Protein AF-A0A6A6AX32-F1 (afdb_monomer_lite)

Foldseek 3Di:
DPDDQLVVQVPAFWAWEWAQEPVRDIDIDTGGPSLLVVQAPDDDPCVVSHHYADNLADPVLVVQLRVQSNVCSVVVDNDDRDDDPDLSSLVNNLSVCVSSRRVVSNVNSVVVNVVVVVVVVVVVVVVVVVCVVPPDDD

pLDDT: mean 83.22, std 11.99, range [34.91, 95.19]

Organism: NCBI:txid1176127

Radius of gyration: 19.43 Å; chains: 1; bounding box: 58×25×58 Å

Sequence (138 aa):
MTLTNPASLLSDPCIPIVVEMGCGGKYEFSIYKKVLQAFSTKEFPYFVGKIIMPPSVTTSAMEDLVNWIYVTCRTSELTQIPMQDSFIGKVSLYRAAVTLGIGHAENALWDQLKSEIQDMAFEAEHLEAVYCAFEPND

Structure (mmCIF, N/CA/C/O backbone):
data_AF-A0A6A6AX32-F1
#
_entry.id   AF-A0A6A6AX32-F1
#
loop_
_atom_site.group_PDB
_atom_site.id
_atom_site.type_symbol
_atom_site.label_atom_id
_atom_site.label_alt_id
_atom_site.label_comp_id
_atom_site.label_asym_id
_atom_site.label_entity_id
_atom_site.label_seq_id
_atom_site.pdbx_PDB_ins_code
_atom_site.Cartn_x
_atom_site.Cartn_y
_atom_site.Cartn_z
_atom_site.occupancy
_atom_site.B_iso_or_equiv
_atom_site.auth_seq_id
_atom_site.auth_comp_id
_atom_site.auth_asym_id
_atom_site.auth_atom_id
_atom_site.pdbx_PDB_model_num
ATOM 1 N N . MET A 1 1 ? -24.347 -0.044 -1.442 1.00 35.91 1 MET A N 1
ATOM 2 C CA . MET A 1 1 ? -23.703 -0.150 -0.116 1.00 35.91 1 MET A CA 1
ATOM 3 C C . MET A 1 1 ? -24.035 1.112 0.660 1.00 35.91 1 MET A C 1
ATOM 5 O O . MET A 1 1 ? -23.681 2.188 0.205 1.00 35.91 1 MET A O 1
ATOM 9 N N . THR A 1 2 ? -24.785 1.012 1.755 1.00 34.91 2 THR A N 1
ATOM 10 C CA . THR A 1 2 ? -24.995 2.129 2.689 1.00 34.91 2 THR A CA 1
ATOM 11 C C . THR A 1 2 ? -23.724 2.313 3.505 1.00 34.91 2 THR A C 1
ATOM 13 O O . THR A 1 2 ? -23.340 1.405 4.238 1.00 34.91 2 THR A O 1
ATOM 16 N N . LEU A 1 3 ? -23.060 3.456 3.340 1.00 44.53 3 LEU A N 1
ATOM 17 C CA . LEU A 1 3 ? -21.879 3.819 4.116 1.00 44.53 3 LEU A CA 1
ATOM 18 C C . LEU A 1 3 ? -22.271 3.910 5.595 1.00 44.53 3 LEU A C 1
ATOM 20 O O . LEU A 1 3 ? -23.081 4.745 5.998 1.00 44.53 3 LEU A O 1
ATOM 24 N N . THR A 1 4 ? -21.727 2.994 6.390 1.00 57.09 4 THR A N 1
ATOM 25 C CA . THR A 1 4 ? -21.676 3.051 7.851 1.00 57.09 4 THR A CA 1
ATOM 26 C C . THR A 1 4 ? -21.242 4.458 8.266 1.00 57.09 4 THR A C 1
ATOM 28 O O . THR A 1 4 ? -20.302 4.992 7.685 1.00 57.09 4 THR A O 1
ATOM 31 N N . ASN A 1 5 ? -21.917 5.074 9.245 1.00 65.44 5 ASN A N 1
ATOM 32 C CA . ASN A 1 5 ? -21.601 6.431 9.707 1.00 65.44 5 ASN A CA 1
ATOM 33 C C . ASN A 1 5 ? -20.073 6.589 9.914 1.00 65.44 5 ASN A C 1
ATOM 35 O O . ASN A 1 5 ? -19.526 5.861 10.748 1.00 65.44 5 ASN A O 1
ATOM 39 N N . PRO A 1 6 ? -19.387 7.512 9.212 1.00 67.38 6 PRO A N 1
ATOM 40 C CA . PRO A 1 6 ? -17.934 7.700 9.280 1.00 67.38 6 PRO A CA 1
ATOM 41 C C . PRO A 1 6 ? -17.369 7.782 10.698 1.00 67.38 6 PRO A C 1
ATOM 43 O O . PRO A 1 6 ? -16.321 7.210 10.997 1.00 67.38 6 PRO A O 1
ATOM 46 N N . ALA A 1 7 ? -18.102 8.430 11.609 1.00 68.81 7 ALA A N 1
ATOM 47 C CA . ALA A 1 7 ? -17.702 8.571 13.006 1.00 68.81 7 ALA A CA 1
ATOM 48 C C . ALA A 1 7 ? -17.609 7.220 13.739 1.00 68.81 7 ALA A C 1
ATOM 50 O O . ALA A 1 7 ? -16.791 7.056 14.639 1.00 68.81 7 ALA A O 1
ATOM 51 N N . SER A 1 8 ? -18.415 6.232 13.336 1.00 79.31 8 SER A N 1
ATOM 52 C CA . SER A 1 8 ? -18.409 4.890 13.932 1.00 79.31 8 SER A CA 1
ATOM 53 C C . SER A 1 8 ? -17.206 4.040 13.516 1.00 79.31 8 SER A C 1
ATOM 55 O O . SER A 1 8 ? -16.849 3.105 14.231 1.00 79.31 8 SER A O 1
ATOM 57 N N . LEU A 1 9 ? -16.567 4.357 12.383 1.00 78.62 9 LEU A N 1
ATOM 58 C CA . LEU A 1 9 ? -15.352 3.675 11.928 1.00 78.62 9 LEU A CA 1
ATOM 59 C C . LEU A 1 9 ? -14.122 4.138 12.722 1.00 78.62 9 LEU A C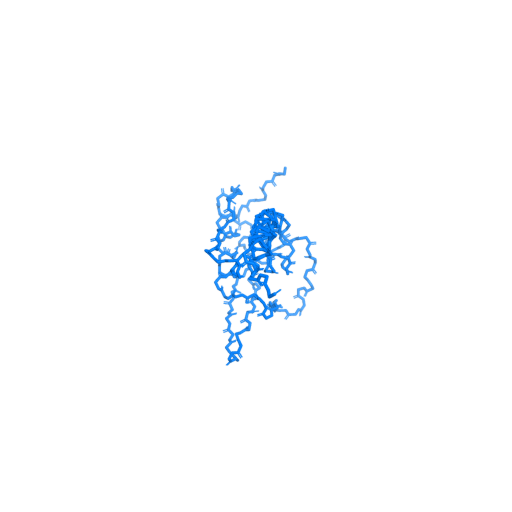 1
ATOM 61 O O . LEU A 1 9 ? -13.209 3.350 12.959 1.00 78.62 9 LEU A O 1
ATOM 65 N N . LEU A 1 10 ? -14.135 5.392 13.183 1.00 81.50 10 LEU A N 1
ATOM 66 C CA . LEU A 1 10 ? -13.046 6.049 13.915 1.00 81.50 10 LEU A CA 1
ATOM 67 C C . LEU A 1 10 ? -13.201 5.975 15.448 1.00 81.50 10 LEU A C 1
ATOM 69 O O . LEU A 1 10 ? -12.561 6.732 16.169 1.00 81.50 10 LEU A O 1
ATOM 73 N N . SER A 1 11 ? -14.071 5.101 15.965 1.00 79.81 11 SER A N 1
ATOM 74 C CA . SER A 1 11 ? -14.341 4.989 17.409 1.00 79.81 11 SER A CA 1
ATOM 75 C C . SER A 1 11 ? -13.565 3.874 18.116 1.00 79.81 11 SER A C 1
ATOM 77 O O . SER A 1 11 ? -13.499 3.852 19.341 1.00 79.81 11 SER A O 1
ATOM 79 N N . ASP A 1 12 ? -13.061 2.898 17.361 1.00 81.44 12 ASP A N 1
ATOM 80 C CA . ASP A 1 12 ? -12.411 1.701 17.906 1.00 81.44 12 ASP A CA 1
ATOM 81 C C . ASP A 1 12 ? -10.916 1.931 18.176 1.00 81.44 12 ASP A C 1
ATOM 83 O O . ASP A 1 12 ? -10.325 2.842 17.604 1.00 81.44 12 ASP A O 1
ATOM 87 N N . PRO A 1 13 ? -10.255 1.118 19.018 1.00 85.62 13 PRO A N 1
ATOM 88 C CA . PRO A 1 13 ? -8.822 1.267 19.241 1.00 85.62 13 PRO A CA 1
ATOM 89 C C . PRO A 1 13 ? -8.022 1.117 17.939 1.00 85.62 13 PRO A C 1
ATOM 91 O O . PRO A 1 13 ? -8.358 0.317 17.054 1.00 85.62 13 PRO A O 1
ATOM 94 N N . CYS A 1 14 ? -6.935 1.882 17.850 1.00 88.69 14 CYS A N 1
ATOM 95 C CA . CYS A 1 14 ? -5.973 1.762 16.766 1.00 88.69 14 CYS A CA 1
ATOM 96 C C . CYS A 1 14 ? -5.139 0.485 16.907 1.00 88.69 14 CYS A C 1
ATOM 98 O O . CYS A 1 14 ? -4.739 0.097 18.004 1.00 88.69 14 CYS A O 1
ATOM 100 N N . ILE A 1 15 ? -4.849 -0.139 15.771 1.00 89.69 15 ILE A N 1
ATOM 101 C CA . ILE A 1 15 ? -3.906 -1.238 15.622 1.00 89.69 15 ILE A CA 1
ATOM 102 C C . ILE A 1 15 ? -2.620 -0.659 15.018 1.00 89.69 15 ILE A C 1
ATOM 104 O O . ILE A 1 15 ? -2.696 0.020 13.987 1.00 89.69 15 ILE A O 1
ATOM 108 N N . PRO A 1 16 ? -1.451 -0.919 15.623 1.00 92.62 16 PRO A N 1
ATOM 109 C CA . PRO A 1 16 ? -0.175 -0.518 15.054 1.00 92.62 16 PRO A CA 1
ATOM 110 C C . PRO A 1 16 ? 0.188 -1.380 13.836 1.00 92.62 16 PRO A C 1
ATOM 112 O O . PRO A 1 16 ? 0.108 -2.612 13.867 1.00 92.62 16 PRO A O 1
ATOM 115 N N . ILE A 1 17 ? 0.621 -0.719 12.769 1.00 92.38 17 ILE A N 1
ATOM 116 C CA . ILE A 1 17 ? 1.222 -1.295 11.569 1.00 92.38 17 ILE A CA 1
ATOM 117 C C . ILE A 1 17 ? 2.706 -0.940 11.591 1.00 92.38 17 ILE A C 1
ATOM 119 O O . ILE A 1 17 ? 3.065 0.233 11.575 1.00 92.38 17 ILE A O 1
ATOM 123 N N . VAL A 1 18 ? 3.567 -1.950 11.629 1.00 93.06 18 VAL A N 1
ATOM 124 C CA . VAL A 1 18 ? 5.015 -1.801 11.765 1.00 93.06 18 VAL A CA 1
ATOM 125 C C . VAL A 1 18 ? 5.689 -2.059 10.425 1.00 93.06 18 VAL A C 1
ATOM 127 O O . VAL A 1 18 ? 5.544 -3.139 9.852 1.00 93.06 18 VAL A O 1
ATOM 130 N N . VAL A 1 19 ? 6.468 -1.085 9.961 1.00 92.94 19 VAL A N 1
ATOM 131 C CA . VAL A 1 19 ? 7.361 -1.200 8.804 1.00 92.94 19 VAL A CA 1
ATOM 132 C C . VAL A 1 19 ? 8.796 -1.274 9.315 1.00 92.94 19 VAL A C 1
ATOM 134 O O . VAL A 1 19 ? 9.274 -0.350 9.977 1.00 92.94 19 VAL A O 1
ATOM 137 N N . GLU A 1 20 ? 9.482 -2.384 9.043 1.00 90.56 20 GLU A N 1
ATOM 138 C CA . GLU A 1 20 ? 10.894 -2.554 9.395 1.00 90.56 20 GLU A CA 1
ATOM 139 C C . GLU A 1 20 ? 11.785 -1.984 8.285 1.00 90.56 20 GLU A C 1
ATOM 141 O O . GLU A 1 20 ? 11.655 -2.339 7.117 1.00 90.56 20 GLU A O 1
ATOM 146 N N . MET A 1 21 ? 12.703 -1.094 8.654 1.00 83.50 21 MET A N 1
ATOM 147 C CA . MET A 1 21 ? 13.691 -0.509 7.754 1.00 83.50 21 MET A CA 1
ATOM 148 C C . MET A 1 21 ? 14.989 -1.320 7.814 1.00 83.50 21 MET A C 1
ATOM 150 O O . MET A 1 21 ? 15.402 -1.761 8.886 1.00 83.50 21 MET A O 1
ATOM 154 N N . GLY A 1 22 ? 15.672 -1.475 6.674 1.00 72.69 22 GLY A N 1
ATOM 155 C CA . GLY A 1 22 ? 16.840 -2.360 6.526 1.00 72.69 22 GLY A CA 1
ATOM 156 C C . GLY A 1 22 ? 18.002 -2.124 7.506 1.00 72.69 22 GLY A C 1
ATOM 157 O O . GLY A 1 22 ? 18.778 -3.039 7.757 1.00 72.69 22 GLY A O 1
ATOM 158 N N . CYS A 1 23 ? 18.099 -0.940 8.121 1.00 75.69 23 CYS A N 1
ATOM 159 C CA . CYS A 1 23 ? 19.116 -0.608 9.128 1.00 75.69 23 CYS A CA 1
ATOM 160 C C . CYS A 1 23 ? 18.682 -0.911 10.581 1.00 75.69 23 CYS A C 1
ATOM 162 O O . CYS A 1 23 ? 19.230 -0.331 11.515 1.00 75.69 23 CYS A O 1
ATOM 164 N N . GLY A 1 24 ? 17.659 -1.749 10.791 1.00 75.44 24 GLY A N 1
ATOM 165 C CA . GLY A 1 24 ? 17.109 -2.061 12.120 1.00 75.44 24 GLY A CA 1
ATOM 166 C C . GLY A 1 24 ? 16.149 -1.003 12.679 1.00 75.44 24 GLY A C 1
ATOM 167 O O . GLY A 1 24 ? 15.661 -1.144 13.800 1.00 75.44 24 GLY A O 1
ATOM 168 N N . GLY A 1 25 ? 15.854 0.045 11.903 1.00 85.25 25 GLY A 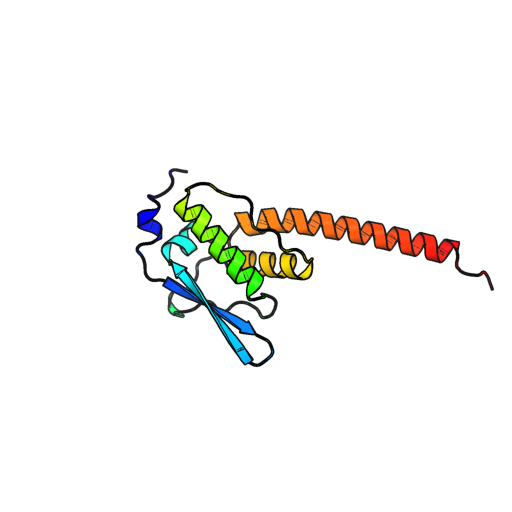N 1
ATOM 169 C CA . GLY A 1 25 ? 14.832 1.035 12.235 1.00 85.25 25 GLY A CA 1
ATOM 170 C C . GLY A 1 25 ? 13.426 0.452 12.097 1.00 85.25 25 GLY A C 1
ATOM 171 O O . GLY A 1 25 ? 13.198 -0.456 11.302 1.00 85.25 25 GLY A O 1
ATOM 172 N N . LYS A 1 26 ? 12.468 0.979 12.857 1.00 91.25 26 LYS A N 1
ATOM 173 C CA . LYS A 1 26 ? 1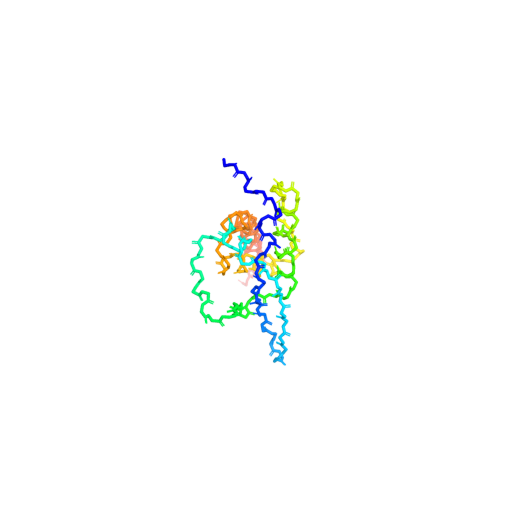1.050 0.631 12.722 1.00 91.25 26 LYS A CA 1
ATOM 174 C C . LYS A 1 26 ? 10.231 1.902 12.681 1.00 91.25 26 LYS A C 1
ATOM 176 O O . LYS A 1 26 ? 10.514 2.834 13.430 1.00 91.25 26 LYS A O 1
ATOM 181 N N . TYR A 1 27 ? 9.234 1.921 11.812 1.00 93.31 27 TYR A N 1
ATOM 182 C CA . TYR A 1 27 ? 8.238 2.975 11.776 1.00 93.31 27 TYR A CA 1
ATOM 183 C C . TYR A 1 27 ? 6.869 2.372 12.064 1.00 93.31 27 TYR A C 1
ATOM 185 O O . TYR A 1 27 ? 6.541 1.304 11.541 1.00 93.31 27 TYR A O 1
ATOM 193 N N . GLU A 1 28 ? 6.088 3.037 12.910 1.00 94.12 28 GLU A N 1
ATOM 194 C CA . GLU A 1 28 ? 4.766 2.571 13.314 1.00 94.12 28 GLU A CA 1
ATOM 195 C C . GLU A 1 28 ? 3.690 3.536 12.824 1.00 94.12 28 GLU A C 1
ATOM 197 O O . GLU A 1 28 ? 3.717 4.730 13.113 1.00 94.12 28 GLU A O 1
ATOM 202 N N . PHE A 1 29 ? 2.716 2.993 12.105 1.00 93.94 29 PHE A N 1
ATOM 203 C CA . PHE A 1 29 ? 1.496 3.681 11.709 1.00 93.94 29 PHE A CA 1
ATOM 204 C C . PHE A 1 29 ? 0.334 3.166 12.551 1.00 93.94 29 PHE A C 1
ATOM 206 O O . PHE A 1 29 ? 0.328 2.014 12.970 1.00 93.94 29 PHE A O 1
ATOM 213 N N . SER A 1 30 ? -0.676 3.997 12.793 1.00 91.94 30 SER A N 1
ATOM 214 C CA . SER A 1 30 ? -1.869 3.606 13.551 1.00 91.94 30 SER A CA 1
ATOM 215 C C . SER A 1 30 ? -3.101 3.631 12.656 1.00 91.94 30 SER A C 1
ATOM 217 O O . SER A 1 30 ? -3.408 4.664 12.058 1.00 91.94 30 SER A O 1
ATOM 219 N N . ILE A 1 31 ? -3.833 2.516 12.596 1.00 90.25 31 ILE A N 1
ATOM 220 C CA . ILE A 1 31 ? -5.112 2.419 11.879 1.00 90.25 31 ILE A CA 1
ATOM 221 C C . ILE A 1 31 ? -6.227 1.959 12.813 1.00 90.25 31 ILE A C 1
ATOM 223 O O . ILE A 1 31 ? -6.048 1.027 13.591 1.00 90.25 31 ILE A O 1
ATOM 227 N N . TYR A 1 32 ? -7.402 2.577 12.732 1.00 89.50 32 TYR A N 1
ATOM 228 C CA . TYR A 1 32 ? -8.565 2.143 13.509 1.00 89.50 32 TYR A CA 1
ATOM 229 C C . TYR A 1 32 ? -8.989 0.730 13.096 1.00 89.50 32 TYR A C 1
ATOM 231 O O . TYR A 1 32 ? -9.116 0.431 11.906 1.00 89.50 32 TYR A O 1
ATOM 239 N N . LYS A 1 33 ? -9.265 -0.141 14.074 1.00 87.44 33 LYS A N 1
ATOM 240 C CA . LYS A 1 33 ? -9.653 -1.537 13.813 1.00 87.44 33 LYS A CA 1
ATOM 241 C C . LYS A 1 33 ? -10.839 -1.660 12.850 1.00 87.44 33 LYS A C 1
ATOM 243 O O . LYS A 1 33 ? -10.775 -2.445 11.908 1.00 87.44 33 LYS A O 1
ATOM 248 N N . LYS A 1 34 ? -11.897 -0.872 13.060 1.00 87.19 34 LYS A N 1
ATOM 249 C CA . LYS A 1 34 ? -13.093 -0.871 12.200 1.00 87.19 34 LYS A CA 1
ATOM 250 C C . LYS A 1 34 ? -12.830 -0.340 10.799 1.00 87.19 34 LYS A C 1
ATOM 252 O O . LYS A 1 34 ? -13.416 -0.846 9.850 1.00 87.19 34 LYS A O 1
ATOM 257 N N . VAL A 1 35 ? -11.945 0.647 10.663 1.00 88.38 35 VAL A N 1
ATOM 258 C CA . VAL A 1 35 ? -11.497 1.124 9.349 1.00 88.38 35 VAL A CA 1
ATOM 259 C C . VAL A 1 35 ? -10.817 -0.016 8.598 1.00 88.38 35 VAL A C 1
ATOM 261 O O . VAL A 1 35 ? -11.206 -0.330 7.479 1.00 88.38 35 VAL A O 1
ATOM 264 N N . LEU A 1 36 ? -9.866 -0.702 9.234 1.00 87.69 36 LEU A N 1
ATOM 265 C CA . LEU A 1 36 ? -9.194 -1.832 8.602 1.00 87.69 36 LEU A CA 1
ATOM 266 C C . LEU A 1 36 ? -10.180 -2.957 8.241 1.00 87.69 36 LEU A C 1
ATOM 268 O O . LEU A 1 36 ? -10.086 -3.505 7.153 1.00 87.69 36 LEU A O 1
ATOM 272 N N . GLN A 1 37 ? -11.155 -3.261 9.103 1.00 86.44 37 GLN A N 1
ATOM 273 C CA . GLN A 1 37 ? -12.217 -4.241 8.819 1.00 86.44 37 GLN A CA 1
ATOM 274 C C . GLN A 1 37 ? -13.122 -3.846 7.650 1.00 86.44 37 GLN A C 1
ATOM 276 O O . GLN A 1 37 ? -13.591 -4.714 6.925 1.00 86.44 37 GLN A O 1
ATOM 281 N N . ALA A 1 38 ? -13.393 -2.553 7.477 1.00 85.31 38 ALA A N 1
ATOM 282 C CA . ALA A 1 38 ? -14.247 -2.070 6.400 1.00 85.31 38 ALA A CA 1
ATOM 283 C C . ALA A 1 38 ? -13.553 -2.128 5.029 1.00 85.31 38 ALA A C 1
ATOM 285 O O . ALA A 1 38 ? -14.221 -2.320 4.016 1.00 85.31 38 ALA A O 1
ATOM 286 N N . PHE A 1 39 ? -12.229 -1.954 4.995 1.00 86.88 39 PHE A N 1
ATOM 287 C CA . PHE A 1 39 ? -11.447 -1.907 3.755 1.00 86.88 39 PHE A CA 1
ATOM 288 C C . PHE A 1 39 ? -10.782 -3.235 3.398 1.00 86.88 39 PHE A C 1
ATOM 290 O O . PHE A 1 39 ? -10.490 -3.474 2.226 1.00 86.88 39 PHE A O 1
ATOM 297 N N . SER A 1 40 ? -10.502 -4.074 4.394 1.00 87.38 40 SER A N 1
ATOM 298 C CA . SER A 1 40 ? -9.790 -5.327 4.200 1.00 87.3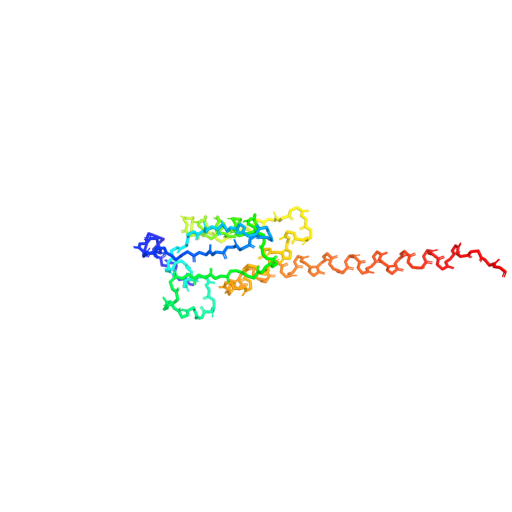8 40 SER A CA 1
ATOM 299 C C . SER A 1 40 ? -10.728 -6.482 3.883 1.00 87.38 40 SER A C 1
ATOM 301 O O . SER A 1 40 ? -11.734 -6.696 4.552 1.00 87.38 40 SER A O 1
ATOM 303 N N . THR A 1 41 ? -10.332 -7.293 2.909 1.00 84.38 41 THR A N 1
ATOM 304 C CA . THR A 1 41 ? -10.899 -8.618 2.640 1.00 84.38 41 THR A CA 1
ATOM 305 C C . THR A 1 41 ? -10.243 -9.723 3.470 1.00 84.38 41 THR A C 1
ATOM 307 O O . THR A 1 41 ? -10.693 -10.868 3.431 1.00 84.38 41 THR A O 1
ATOM 310 N N . LYS A 1 42 ? -9.174 -9.410 4.214 1.00 83.00 42 LYS A N 1
ATOM 311 C CA . LYS A 1 42 ? -8.443 -10.367 5.044 1.00 83.00 42 LYS A CA 1
ATOM 312 C C . LYS A 1 42 ? -8.932 -10.335 6.481 1.00 83.00 42 LYS A C 1
ATOM 314 O O . LYS A 1 42 ? -9.054 -9.283 7.106 1.00 83.00 42 LYS A O 1
ATOM 319 N N . GLU A 1 43 ? -9.091 -11.523 7.047 1.00 73.88 43 GLU A N 1
ATOM 320 C CA . GLU A 1 43 ? -9.211 -11.670 8.489 1.00 73.88 43 GLU A CA 1
ATOM 321 C C . GLU A 1 43 ? -7.826 -11.525 9.120 1.00 73.88 43 GLU A C 1
ATOM 323 O O . GLU A 1 43 ? -6.969 -12.402 9.011 1.00 73.88 43 GLU A O 1
ATOM 328 N N . PHE A 1 44 ? -7.592 -10.401 9.792 1.00 70.69 44 PHE A N 1
ATOM 329 C CA . PHE A 1 44 ? -6.442 -10.284 10.675 1.00 70.69 44 PHE A CA 1
ATOM 330 C C . PHE A 1 44 ? -6.799 -10.955 11.999 1.00 70.69 44 PHE A C 1
ATOM 332 O O . PHE A 1 44 ? -7.737 -10.500 12.659 1.00 70.69 44 PHE A O 1
ATOM 339 N N . PRO A 1 45 ? -6.080 -12.003 12.442 1.00 60.56 45 PRO A N 1
ATOM 340 C CA . PRO A 1 45 ? -6.224 -12.487 13.802 1.00 60.56 45 PRO A CA 1
ATOM 341 C C . PRO A 1 45 ? -5.736 -11.368 14.727 1.00 60.56 45 PRO A C 1
ATOM 343 O O . PRO A 1 45 ? -4.546 -11.227 15.000 1.00 60.56 45 PRO A O 1
ATOM 346 N N . TYR A 1 46 ? -6.671 -10.543 15.206 1.00 55.28 46 TYR A N 1
ATOM 347 C CA . TYR A 1 46 ? -6.430 -9.360 16.046 1.00 55.28 46 TYR A CA 1
ATOM 348 C C . TYR A 1 46 ? -5.763 -9.681 17.402 1.00 55.28 46 TYR A C 1
ATOM 350 O O . TYR A 1 46 ? -5.593 -8.798 18.236 1.00 55.28 46 TYR A O 1
ATOM 358 N N . PHE A 1 47 ? -5.369 -10.937 17.615 1.00 49.56 47 PHE A N 1
ATOM 359 C CA . PHE A 1 47 ? -4.663 -11.458 18.778 1.00 49.56 47 PHE A CA 1
ATOM 360 C C . PHE A 1 47 ? -3.179 -11.062 18.838 1.00 49.56 47 PHE A C 1
ATOM 362 O O . PHE A 1 47 ? -2.588 -11.151 19.908 1.00 49.56 47 PHE A O 1
ATOM 369 N N . VAL A 1 48 ? -2.569 -10.603 17.736 1.00 56.03 48 VAL A N 1
ATOM 370 C CA . VAL A 1 48 ? -1.120 -10.293 17.697 1.00 56.03 48 VAL A CA 1
ATOM 371 C C . VAL A 1 48 ? -0.805 -8.840 18.093 1.00 56.03 48 VAL A C 1
ATOM 373 O O . VAL A 1 48 ? 0.354 -8.472 18.264 1.00 56.03 48 VAL A O 1
ATOM 376 N N . GLY A 1 49 ? -1.818 -7.991 18.289 1.00 76.94 49 GLY A N 1
ATOM 377 C CA . GLY A 1 49 ? -1.637 -6.614 18.769 1.00 76.94 49 GLY A CA 1
ATOM 378 C C . GLY A 1 49 ? -0.916 -5.664 17.801 1.00 76.94 49 GLY A C 1
ATOM 379 O O . GLY A 1 49 ? -0.903 -4.469 18.062 1.00 76.94 49 GLY A O 1
ATOM 380 N N . LYS A 1 50 ? -0.354 -6.160 16.689 1.00 87.44 50 LYS A N 1
ATOM 381 C CA . LYS A 1 50 ? 0.273 -5.380 15.614 1.00 87.44 50 LYS A CA 1
ATOM 382 C C . LYS A 1 50 ? 0.280 -6.133 14.285 1.00 87.44 50 LYS A C 1
ATOM 384 O O . LYS A 1 50 ? 0.266 -7.363 14.268 1.00 87.44 50 LYS A O 1
ATOM 389 N N . ILE A 1 51 ? 0.354 -5.390 13.186 1.00 89.38 51 ILE A N 1
ATOM 390 C CA . ILE A 1 51 ? 0.535 -5.909 11.825 1.00 89.38 51 ILE A CA 1
ATOM 391 C C . ILE A 1 51 ? 1.965 -5.593 11.399 1.00 89.38 51 ILE A C 1
ATOM 393 O O . ILE A 1 51 ? 2.388 -4.449 11.506 1.00 89.38 51 ILE A O 1
ATOM 397 N N . ILE A 1 52 ? 2.720 -6.590 10.941 1.00 90.38 52 ILE A N 1
ATOM 398 C CA . ILE A 1 52 ? 4.095 -6.392 10.463 1.00 90.38 52 ILE A CA 1
ATOM 399 C C . ILE A 1 52 ? 4.074 -6.422 8.938 1.00 90.38 52 ILE A C 1
ATOM 401 O O . ILE A 1 52 ? 3.600 -7.391 8.343 1.00 90.38 52 ILE A O 1
ATOM 405 N N . MET A 1 53 ? 4.572 -5.357 8.317 1.00 93.19 53 MET A N 1
ATOM 406 C CA . MET A 1 53 ? 4.652 -5.238 6.865 1.00 93.19 53 MET A CA 1
ATOM 407 C C . MET A 1 53 ? 5.877 -5.983 6.322 1.00 93.19 53 MET A C 1
ATOM 409 O O . MET A 1 53 ? 6.903 -6.059 7.002 1.00 93.19 53 MET A O 1
ATOM 413 N N . PRO A 1 54 ? 5.799 -6.540 5.101 1.00 90.69 54 PRO A N 1
ATOM 414 C CA . PRO A 1 54 ? 6.940 -7.204 4.490 1.00 90.69 54 PRO A CA 1
ATOM 415 C C . PRO A 1 54 ? 8.074 -6.201 4.197 1.00 90.69 54 PRO A C 1
ATOM 417 O O . PRO A 1 54 ? 7.789 -5.033 3.930 1.00 90.69 54 PRO A O 1
ATOM 420 N N . PRO A 1 55 ? 9.345 -6.648 4.130 1.00 89.50 55 PRO A N 1
ATOM 421 C CA . PRO A 1 55 ? 10.505 -5.767 3.911 1.00 89.50 55 PRO A CA 1
ATOM 422 C C . PRO A 1 55 ? 10.497 -4.980 2.591 1.00 89.50 55 PRO A C 1
ATOM 424 O O . PRO A 1 55 ? 11.293 -4.067 2.407 1.00 89.50 55 PRO A O 1
ATOM 427 N N . SER A 1 56 ? 9.632 -5.359 1.647 1.00 89.31 56 SER A N 1
ATOM 428 C CA . SER A 1 56 ? 9.447 -4.671 0.365 1.00 89.31 56 SER A CA 1
ATOM 429 C C . SER A 1 56 ? 8.542 -3.438 0.451 1.00 89.31 56 SER A C 1
ATOM 431 O O . SER A 1 56 ? 8.414 -2.723 -0.539 1.00 89.31 56 SER A O 1
ATOM 433 N N . VAL A 1 57 ? 7.909 -3.193 1.603 1.00 93.31 57 VAL A N 1
ATOM 434 C CA . VAL A 1 57 ? 7.061 -2.021 1.836 1.00 93.31 57 VAL A CA 1
ATOM 435 C C . VAL A 1 57 ? 7.893 -0.909 2.461 1.00 93.31 57 VAL A C 1
ATOM 437 O O . VAL A 1 57 ? 8.477 -1.062 3.530 1.00 93.31 57 VAL A O 1
ATOM 440 N N . THR A 1 58 ? 7.924 0.229 1.784 1.00 92.62 58 THR A N 1
ATOM 441 C CA . THR A 1 58 ? 8.552 1.468 2.234 1.00 92.62 58 THR A CA 1
ATOM 442 C C . THR A 1 58 ? 7.633 2.220 3.191 1.00 92.62 58 THR A C 1
ATOM 444 O O . THR A 1 58 ? 6.407 2.107 3.137 1.00 92.62 58 THR A O 1
ATOM 447 N N . THR A 1 59 ? 8.227 3.037 4.059 1.00 93.25 59 THR A N 1
ATOM 448 C CA . THR A 1 59 ? 7.473 3.911 4.965 1.00 93.25 59 THR A CA 1
ATOM 449 C C . THR A 1 59 ? 6.605 4.909 4.205 1.00 93.25 59 THR A C 1
ATOM 451 O O . THR A 1 59 ? 5.454 5.083 4.582 1.00 93.25 59 THR A O 1
ATOM 454 N N . SER A 1 60 ? 7.106 5.486 3.106 1.00 93.12 60 SER A N 1
ATOM 455 C CA . SER A 1 60 ? 6.346 6.420 2.260 1.00 93.12 60 SER A CA 1
ATOM 456 C C . SER A 1 60 ? 5.064 5.793 1.712 1.00 93.12 60 SER A C 1
ATOM 458 O O . SER A 1 60 ? 3.977 6.326 1.892 1.00 93.12 60 SER A O 1
ATOM 460 N N . ALA A 1 61 ? 5.165 4.593 1.138 1.00 93.69 61 ALA A N 1
ATOM 461 C CA . ALA A 1 61 ? 4.015 3.890 0.587 1.00 93.69 61 ALA A CA 1
ATOM 462 C C . ALA A 1 61 ? 2.978 3.556 1.669 1.00 93.69 61 ALA A C 1
ATOM 464 O O . ALA A 1 61 ? 1.773 3.624 1.439 1.00 93.69 61 ALA A O 1
ATOM 465 N N . MET A 1 62 ? 3.442 3.201 2.867 1.00 94.88 62 MET A N 1
ATOM 466 C CA . MET A 1 62 ? 2.560 2.929 3.996 1.00 94.88 62 MET A CA 1
ATOM 467 C C . MET A 1 62 ? 1.866 4.203 4.506 1.00 94.88 62 MET A C 1
ATOM 469 O O . MET A 1 62 ? 0.673 4.160 4.806 1.00 94.88 62 MET A O 1
ATOM 473 N N . GLU A 1 63 ? 2.582 5.329 4.565 1.00 94.44 63 GLU A N 1
ATOM 474 C CA . GLU A 1 63 ? 2.038 6.645 4.918 1.00 94.44 63 GLU A CA 1
ATOM 475 C C . GLU A 1 63 ? 0.933 7.067 3.945 1.00 94.44 63 GLU A C 1
ATOM 477 O O . GLU A 1 63 ? -0.180 7.386 4.369 1.00 94.44 63 GLU A O 1
ATOM 482 N N . ASP A 1 64 ? 1.201 6.975 2.644 1.00 94.31 64 ASP A N 1
ATOM 483 C CA . ASP A 1 64 ? 0.249 7.332 1.594 1.00 94.31 64 ASP A CA 1
ATOM 484 C C . ASP A 1 64 ? -0.997 6.444 1.614 1.00 94.31 64 ASP A C 1
ATOM 486 O O . ASP A 1 64 ? -2.121 6.943 1.515 1.00 94.31 64 ASP A O 1
ATOM 490 N N . LEU A 1 65 ? -0.829 5.135 1.827 1.00 94.56 65 LEU A N 1
ATOM 491 C CA . LEU A 1 65 ? -1.954 4.212 1.950 1.00 94.56 65 LEU A CA 1
ATOM 492 C C . LEU A 1 65 ? -2.830 4.541 3.164 1.00 94.56 65 LEU A C 1
ATOM 494 O O . LEU A 1 65 ? -4.053 4.590 3.049 1.00 94.56 65 LEU A O 1
ATOM 498 N N . VAL A 1 66 ? -2.222 4.786 4.326 1.00 93.50 66 VAL A N 1
ATOM 499 C CA . VAL A 1 66 ? -2.951 5.127 5.558 1.00 93.50 66 VAL A CA 1
ATOM 500 C C . VAL A 1 66 ? -3.688 6.451 5.402 1.00 93.50 66 VAL A C 1
ATOM 502 O O . VAL A 1 66 ? -4.876 6.530 5.721 1.00 93.50 66 VAL A O 1
ATOM 505 N N . ASN A 1 67 ? -3.018 7.471 4.866 1.00 92.25 67 ASN A N 1
ATOM 506 C CA . ASN A 1 67 ? -3.614 8.777 4.608 1.00 92.25 67 ASN A CA 1
ATOM 507 C C . ASN A 1 67 ? -4.796 8.674 3.640 1.00 92.25 67 ASN A C 1
ATOM 509 O O . ASN A 1 67 ? -5.857 9.239 3.910 1.00 92.25 67 ASN A O 1
ATOM 513 N N . TRP A 1 68 ? -4.660 7.901 2.561 1.00 92.88 68 TRP A N 1
ATOM 514 C CA . TRP A 1 68 ? -5.744 7.667 1.607 1.00 92.88 68 TRP A CA 1
ATOM 515 C C . TRP A 1 68 ? -6.961 6.990 2.252 1.00 92.88 68 TRP A C 1
ATOM 517 O O . TRP A 1 68 ? -8.093 7.444 2.061 1.00 92.88 68 TRP A O 1
ATOM 527 N N . ILE A 1 69 ? -6.748 5.959 3.077 1.00 90.88 69 ILE A N 1
ATOM 528 C CA . ILE A 1 69 ? -7.833 5.296 3.817 1.00 90.88 69 ILE A CA 1
ATOM 529 C C . ILE A 1 69 ? -8.532 6.296 4.747 1.00 90.88 69 ILE A C 1
ATOM 531 O O . ILE A 1 69 ? -9.763 6.352 4.786 1.00 90.88 69 ILE A O 1
ATOM 535 N N . TYR A 1 70 ? -7.766 7.105 5.485 1.00 88.31 70 TYR A N 1
ATOM 536 C CA . TYR A 1 70 ? -8.319 8.110 6.392 1.00 88.31 70 TYR A CA 1
ATOM 537 C C . TYR A 1 70 ? -9.140 9.168 5.665 1.00 88.31 70 TYR A C 1
ATOM 539 O O . TYR A 1 70 ? -10.236 9.503 6.119 1.00 88.31 70 TYR A O 1
ATOM 547 N N . VAL A 1 71 ? -8.633 9.685 4.545 1.00 88.56 71 VAL A N 1
ATOM 548 C CA . VAL A 1 71 ? -9.357 10.653 3.717 1.00 88.56 71 VAL A CA 1
ATOM 549 C C . VAL A 1 71 ? -10.657 10.033 3.220 1.00 88.56 71 VAL A C 1
ATOM 551 O O . VAL A 1 71 ? -11.710 10.611 3.471 1.00 88.56 71 VAL A O 1
ATOM 554 N N . THR A 1 72 ? -10.602 8.825 2.654 1.00 87.12 72 THR A N 1
ATOM 555 C CA . THR A 1 72 ? -11.784 8.096 2.167 1.00 87.12 72 THR A CA 1
ATOM 556 C C . THR A 1 72 ? -12.826 7.898 3.272 1.00 87.12 72 THR A C 1
ATOM 558 O O . THR A 1 72 ? -14.019 8.116 3.065 1.00 87.12 72 THR A O 1
ATOM 561 N N . CYS A 1 73 ? -12.390 7.539 4.484 1.00 84.69 73 CYS A N 1
ATOM 562 C CA . CYS A 1 73 ? -13.289 7.394 5.629 1.00 84.69 73 CYS A CA 1
ATOM 563 C C . CYS A 1 73 ? -13.931 8.723 6.033 1.00 84.69 73 CYS A C 1
ATOM 565 O O . CYS A 1 73 ? -15.108 8.748 6.378 1.00 84.69 73 CYS A O 1
ATOM 567 N N . ARG A 1 74 ? -13.174 9.826 6.025 1.00 83.69 74 ARG A N 1
ATOM 568 C CA . ARG A 1 74 ? -13.668 11.138 6.464 1.00 83.69 74 ARG A CA 1
ATOM 569 C C . ARG A 1 74 ? -14.605 11.786 5.454 1.00 83.69 74 ARG A C 1
ATOM 571 O O . ARG A 1 74 ? -15.567 12.425 5.870 1.00 83.69 74 ARG A O 1
ATOM 578 N N . THR A 1 75 ? -14.322 11.651 4.163 1.00 82.12 75 THR A N 1
ATOM 579 C CA . THR A 1 75 ? -15.131 12.251 3.093 1.00 82.12 75 THR A CA 1
ATOM 580 C C . THR A 1 75 ? -16.307 11.370 2.697 1.00 82.12 75 THR A C 1
ATOM 582 O O . THR A 1 75 ? -17.275 11.876 2.145 1.00 82.12 75 THR A O 1
ATOM 585 N N . SER A 1 76 ? -16.264 10.069 3.014 1.00 75.88 76 SER A N 1
ATOM 586 C CA . SER A 1 76 ? -17.190 9.060 2.473 1.00 75.88 76 SER A CA 1
ATOM 587 C C . SER A 1 76 ? -17.136 8.944 0.943 1.00 75.88 76 SER A C 1
ATOM 589 O O . SER A 1 76 ? -18.022 8.345 0.334 1.00 75.88 76 SER A O 1
ATOM 591 N N . GLU A 1 77 ? -16.095 9.502 0.326 1.00 78.81 77 GLU A N 1
ATOM 592 C CA . GLU A 1 77 ? -15.853 9.478 -1.109 1.00 78.81 77 GLU A CA 1
ATOM 593 C C . GLU A 1 77 ? -14.622 8.636 -1.384 1.00 78.81 77 GLU A C 1
ATOM 595 O O . GLU A 1 77 ? -13.575 8.812 -0.760 1.00 78.81 77 GLU A O 1
ATOM 600 N N . LEU A 1 78 ? -14.752 7.725 -2.340 1.00 76.56 78 LEU A N 1
ATOM 601 C CA . LEU A 1 78 ? -13.670 6.847 -2.729 1.00 76.56 78 LEU A CA 1
ATOM 602 C C . LEU A 1 78 ? -12.771 7.589 -3.722 1.00 76.56 78 LEU A C 1
ATOM 604 O O . LEU A 1 78 ? -13.046 7.635 -4.920 1.00 76.56 78 LEU A O 1
ATOM 608 N N . THR A 1 79 ? -11.756 8.262 -3.180 1.00 77.50 79 THR A N 1
ATOM 609 C CA . THR A 1 79 ? -10.825 9.091 -3.948 1.00 77.50 79 THR A CA 1
ATOM 610 C C . THR A 1 79 ? -9.803 8.234 -4.688 1.00 77.50 79 THR A C 1
ATOM 612 O O . THR A 1 79 ? -9.562 7.075 -4.344 1.00 77.50 79 THR A O 1
ATOM 615 N N . GLN A 1 80 ? -9.171 8.811 -5.712 1.00 86.00 80 GLN A N 1
ATOM 616 C CA . GLN A 1 80 ? -8.069 8.160 -6.415 1.00 86.00 80 GLN A CA 1
ATOM 617 C C . GLN A 1 80 ? -6.916 7.863 -5.445 1.00 86.00 80 GLN A C 1
ATOM 619 O O . GLN A 1 80 ? -6.565 8.694 -4.605 1.00 86.00 80 GLN A O 1
ATOM 624 N N . ILE A 1 81 ? -6.335 6.670 -5.563 1.00 86.56 81 ILE A N 1
ATOM 625 C CA . ILE A 1 81 ? -5.194 6.253 -4.743 1.00 86.56 81 ILE A CA 1
ATOM 626 C C . ILE A 1 81 ? -3.999 7.152 -5.069 1.00 86.56 81 ILE A C 1
ATOM 628 O O . ILE A 1 81 ? -3.743 7.392 -6.254 1.00 86.56 81 ILE A O 1
ATOM 632 N N . PRO A 1 82 ? -3.260 7.632 -4.054 1.00 85.12 82 PRO A N 1
ATOM 633 C CA . PRO A 1 82 ? -2.065 8.435 -4.268 1.00 85.12 82 PRO A CA 1
ATOM 634 C C . PRO A 1 82 ? -1.062 7.681 -5.142 1.00 85.12 82 PRO A C 1
ATOM 636 O O . PRO A 1 82 ? -0.707 6.533 -4.868 1.00 85.12 82 PRO A O 1
ATOM 639 N N . MET A 1 83 ? -0.608 8.337 -6.208 1.00 78.44 83 MET A N 1
ATOM 640 C CA . MET A 1 83 ? 0.438 7.793 -7.063 1.00 78.44 83 MET A CA 1
ATOM 641 C C . MET A 1 83 ? 1.799 8.002 -6.407 1.00 78.44 83 MET A C 1
ATOM 643 O O . MET A 1 83 ? 2.064 9.044 -5.816 1.00 78.44 83 MET A O 1
ATOM 647 N N . GLN A 1 84 ? 2.663 6.999 -6.529 1.00 84.44 84 GLN A N 1
ATOM 648 C CA . GLN A 1 84 ? 4.077 7.123 -6.193 1.00 84.44 84 GLN A CA 1
ATOM 649 C C . GLN A 1 84 ? 4.854 7.510 -7.449 1.00 84.44 84 GLN A C 1
ATOM 651 O O . GLN A 1 84 ? 4.595 6.963 -8.521 1.00 84.44 84 GLN A O 1
ATOM 656 N N . ASP A 1 85 ? 5.845 8.386 -7.312 1.00 82.88 85 ASP A N 1
ATOM 657 C CA . ASP A 1 85 ? 6.617 8.894 -8.456 1.00 82.88 85 ASP A CA 1
ATOM 658 C C . ASP A 1 85 ? 7.525 7.836 -9.099 1.00 82.88 85 ASP A C 1
ATOM 660 O O . ASP A 1 85 ? 7.926 7.964 -10.253 1.00 82.88 85 ASP A O 1
ATOM 664 N N . SER A 1 86 ? 7.857 6.769 -8.367 1.00 88.88 86 SER A N 1
ATOM 665 C CA . SER A 1 86 ? 8.764 5.718 -8.833 1.00 88.88 86 SER A CA 1
ATOM 666 C C . SER A 1 86 ? 8.066 4.369 -8.963 1.00 88.88 86 SER A C 1
ATOM 668 O O . SER A 1 86 ? 7.196 4.029 -8.159 1.00 88.88 86 SER A O 1
ATOM 670 N N . PHE A 1 87 ? 8.516 3.550 -9.921 1.00 87.69 87 PHE A N 1
ATOM 671 C CA . PHE A 1 87 ? 8.051 2.168 -10.085 1.00 87.69 87 PHE A CA 1
ATOM 672 C C . PHE A 1 87 ? 8.198 1.360 -8.785 1.00 87.69 87 PHE A C 1
ATOM 674 O O . PHE A 1 87 ? 7.266 0.685 -8.354 1.00 87.69 87 PHE A O 1
ATOM 681 N N . ILE A 1 88 ? 9.337 1.502 -8.094 1.00 89.12 88 ILE A N 1
ATOM 682 C CA . ILE A 1 88 ? 9.590 0.858 -6.794 1.00 89.12 88 ILE A CA 1
ATOM 683 C C . ILE A 1 88 ? 8.569 1.318 -5.748 1.00 89.12 88 ILE A C 1
ATOM 685 O O . ILE A 1 88 ? 8.034 0.489 -5.013 1.00 89.12 88 ILE A O 1
ATOM 689 N N . GLY A 1 89 ? 8.258 2.616 -5.699 1.00 91.06 89 GLY A N 1
ATOM 690 C CA . GLY A 1 89 ? 7.217 3.155 -4.827 1.00 91.06 89 GLY A CA 1
ATOM 691 C C . GLY A 1 89 ? 5.846 2.552 -5.132 1.00 91.06 89 GLY A C 1
ATOM 692 O O . GLY A 1 89 ? 5.161 2.104 -4.215 1.00 91.06 89 GLY A O 1
ATOM 693 N N . LYS A 1 90 ? 5.463 2.452 -6.410 1.00 91.94 90 LYS A N 1
ATOM 694 C CA . LYS A 1 90 ? 4.184 1.850 -6.830 1.00 91.94 90 LYS A CA 1
ATOM 695 C C . LYS A 1 90 ? 4.100 0.372 -6.450 1.00 91.94 90 LYS A C 1
ATOM 697 O O . LYS A 1 90 ? 3.093 -0.059 -5.893 1.00 91.94 90 LYS A O 1
ATOM 702 N N . VAL A 1 91 ? 5.171 -0.395 -6.668 1.00 93.62 91 VAL A N 1
ATOM 703 C CA . VAL A 1 91 ? 5.261 -1.804 -6.243 1.00 93.62 91 VAL A CA 1
ATOM 704 C C . VAL A 1 91 ? 5.171 -1.926 -4.721 1.00 93.62 91 VAL A C 1
ATOM 706 O O . VAL A 1 91 ? 4.464 -2.797 -4.218 1.00 93.62 91 VAL A O 1
ATOM 709 N N . SER A 1 92 ? 5.851 -1.049 -3.984 1.00 94.69 92 SER A N 1
ATOM 710 C CA . SER A 1 92 ? 5.800 -0.977 -2.520 1.00 94.69 92 SER A CA 1
ATOM 711 C C . SER A 1 92 ? 4.375 -0.699 -2.014 1.00 94.69 92 SER A C 1
ATOM 713 O O . SER A 1 92 ? 3.865 -1.425 -1.157 1.00 94.69 92 SER A O 1
ATOM 715 N N . LEU A 1 93 ? 3.679 0.272 -2.612 1.00 95.19 93 LEU A N 1
ATOM 716 C CA . LEU A 1 93 ? 2.291 0.616 -2.296 1.00 95.19 93 LEU A CA 1
ATOM 717 C C . LEU A 1 93 ? 1.323 -0.526 -2.634 1.00 95.19 93 LEU A C 1
ATOM 719 O O . LEU A 1 93 ? 0.467 -0.874 -1.819 1.00 95.19 93 LEU A O 1
ATOM 723 N N . TYR A 1 94 ? 1.513 -1.179 -3.782 1.00 95.19 94 TYR A N 1
ATOM 724 C CA . TYR A 1 94 ? 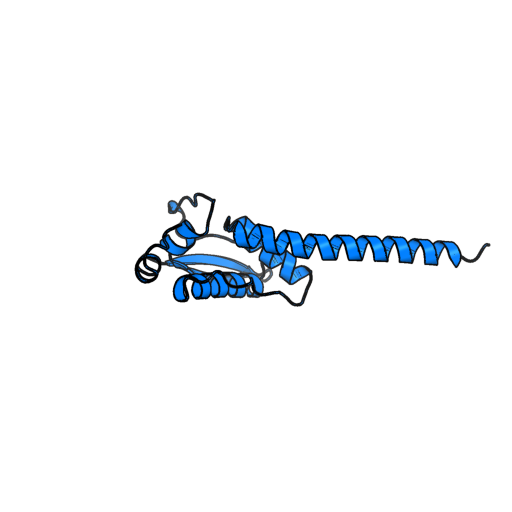0.761 -2.374 -4.162 1.00 95.19 94 TYR A CA 1
ATOM 725 C C . TYR A 1 94 ? 0.966 -3.509 -3.152 1.00 95.19 94 TYR A C 1
ATOM 727 O O . TYR A 1 94 ? 0.003 -4.100 -2.667 1.00 95.19 94 TYR A O 1
ATOM 735 N N . ARG A 1 95 ? 2.213 -3.781 -2.746 1.00 94.44 95 ARG A N 1
ATOM 736 C CA . ARG A 1 95 ? 2.528 -4.788 -1.721 1.00 94.44 95 ARG A CA 1
ATOM 737 C C . ARG A 1 95 ? 1.892 -4.455 -0.376 1.00 94.44 95 ARG A C 1
ATOM 739 O O . ARG A 1 95 ? 1.432 -5.375 0.305 1.00 94.44 95 ARG A O 1
ATOM 746 N N . ALA A 1 96 ? 1.832 -3.179 0.000 1.00 94.44 96 ALA A N 1
ATOM 747 C CA . ALA A 1 96 ? 1.151 -2.747 1.212 1.00 94.44 96 ALA A CA 1
ATOM 748 C C . ALA A 1 96 ? -0.361 -3.022 1.132 1.00 94.44 96 ALA A C 1
ATOM 750 O O . ALA A 1 96 ? -0.911 -3.662 2.031 1.00 94.44 96 ALA A O 1
ATOM 751 N N . ALA A 1 97 ? -1.006 -2.645 0.023 1.00 94.25 97 ALA A N 1
ATOM 752 C CA . ALA A 1 97 ? -2.423 -2.904 -0.228 1.00 94.25 97 ALA A CA 1
ATOM 753 C C . ALA A 1 97 ? -2.755 -4.405 -0.211 1.00 94.25 97 ALA A C 1
ATOM 755 O O . ALA A 1 97 ? -3.675 -4.822 0.494 1.00 94.25 97 ALA A O 1
ATOM 756 N N . VAL A 1 98 ? -1.954 -5.229 -0.896 1.00 93.62 98 VAL A N 1
ATOM 757 C CA . VAL A 1 98 ? -2.087 -6.695 -0.900 1.00 93.62 98 VAL A CA 1
ATOM 758 C C . VAL A 1 98 ? -1.902 -7.263 0.501 1.00 93.62 98 VAL A C 1
ATOM 760 O O . VAL A 1 98 ? -2.662 -8.133 0.921 1.00 93.62 98 VAL A O 1
ATOM 763 N N . THR A 1 99 ? -0.905 -6.792 1.257 1.00 92.12 99 THR A N 1
ATOM 764 C CA . THR A 1 99 ? -0.656 -7.258 2.631 1.00 92.12 99 THR A CA 1
ATOM 765 C C . THR A 1 99 ? -1.873 -6.990 3.507 1.00 92.12 99 THR A C 1
ATOM 767 O O . THR A 1 99 ? -2.343 -7.913 4.176 1.00 92.12 99 THR A O 1
ATOM 770 N N . LEU A 1 100 ? -2.431 -5.780 3.412 1.00 91.44 100 LEU A N 1
ATOM 771 C CA . LEU A 1 100 ? -3.608 -5.350 4.158 1.00 91.44 100 LEU A CA 1
ATOM 772 C C . LEU A 1 100 ? -4.937 -5.874 3.595 1.00 91.44 100 LEU A C 1
ATOM 774 O O . LEU A 1 100 ? -5.958 -5.711 4.252 1.00 91.44 100 LEU A O 1
ATOM 778 N N . GLY A 1 101 ? -4.952 -6.516 2.424 1.00 90.88 101 GLY A N 1
ATOM 779 C CA . GLY A 1 101 ? -6.171 -7.029 1.788 1.00 90.88 101 GLY A CA 1
ATOM 780 C C . GLY A 1 101 ? -7.111 -5.934 1.278 1.00 90.88 101 GLY A C 1
ATOM 781 O O . GLY A 1 101 ? -8.323 -6.121 1.281 1.00 90.88 101 GLY A O 1
ATOM 782 N N . ILE A 1 102 ? -6.586 -4.772 0.895 1.00 91.62 102 ILE A N 1
ATOM 783 C CA . ILE A 1 102 ? -7.399 -3.627 0.469 1.00 91.62 102 ILE A CA 1
ATOM 784 C C . ILE A 1 102 ? -7.670 -3.748 -1.031 1.00 91.62 102 ILE A C 1
ATOM 786 O O . ILE A 1 102 ? -6.935 -3.204 -1.852 1.00 91.62 102 ILE A O 1
ATOM 790 N N . GLY A 1 103 ? -8.733 -4.473 -1.390 1.00 88.62 103 GLY A N 1
ATOM 791 C CA . GLY A 1 103 ? -8.985 -4.898 -2.774 1.00 88.62 103 GLY A CA 1
ATOM 792 C C . GLY A 1 103 ? -9.158 -3.755 -3.780 1.00 88.62 103 GLY A C 1
ATOM 793 O O . GLY A 1 103 ? -8.696 -3.855 -4.913 1.00 88.62 103 GLY A O 1
ATOM 794 N N . HIS A 1 104 ? -9.771 -2.634 -3.378 1.00 87.44 104 HIS A N 1
ATOM 795 C CA . HIS A 1 104 ? -9.846 -1.465 -4.262 1.00 87.44 104 HIS A CA 1
ATOM 796 C C . HIS A 1 104 ? -8.452 -0.917 -4.582 1.00 87.44 104 HIS A C 1
ATOM 798 O O . HIS A 1 104 ? -8.162 -0.595 -5.733 1.00 87.44 104 HIS A O 1
ATOM 804 N N . ALA A 1 105 ? -7.590 -0.851 -3.562 1.00 90.19 105 ALA A N 1
ATOM 805 C CA . ALA A 1 105 ? -6.237 -0.360 -3.732 1.00 90.19 105 ALA A CA 1
ATOM 806 C C . ALA A 1 105 ? -5.391 -1.301 -4.589 1.00 90.19 105 ALA A C 1
ATOM 808 O O . ALA A 1 105 ? -4.700 -0.867 -5.504 1.00 90.19 105 ALA A O 1
ATOM 809 N N . GLU A 1 106 ? -5.519 -2.599 -4.332 1.00 92.06 106 GLU A N 1
ATOM 810 C CA . GLU A 1 106 ? -4.861 -3.655 -5.089 1.00 92.06 106 GLU A CA 1
ATOM 811 C C . GLU A 1 106 ? -5.174 -3.578 -6.588 1.00 92.06 106 GLU A C 1
ATOM 813 O O . GLU A 1 106 ? -4.247 -3.516 -7.391 1.00 92.06 106 GLU A O 1
ATOM 818 N N . ASN A 1 107 ? -6.456 -3.526 -6.961 1.00 90.88 107 ASN A N 1
ATOM 819 C CA . ASN A 1 107 ? -6.866 -3.539 -8.367 1.00 90.88 107 ASN A CA 1
ATOM 820 C C . ASN A 1 107 ? -6.377 -2.300 -9.125 1.00 90.88 107 ASN A C 1
ATOM 822 O O . ASN A 1 107 ? -5.764 -2.420 -10.180 1.00 90.88 107 ASN A O 1
ATOM 826 N N . ALA A 1 108 ? -6.593 -1.109 -8.564 1.00 90.00 108 ALA A N 1
ATOM 827 C CA . ALA A 1 108 ? -6.211 0.131 -9.231 1.00 90.00 108 ALA A CA 1
ATOM 828 C C . ALA A 1 108 ? -4.685 0.290 -9.365 1.00 90.00 108 ALA A C 1
ATOM 830 O O . ALA A 1 108 ? -4.216 0.830 -10.365 1.00 90.00 108 ALA A O 1
ATOM 831 N N . LEU A 1 109 ? -3.902 -0.196 -8.395 1.00 92.50 109 LEU A N 1
ATOM 832 C CA . LEU A 1 109 ? -2.438 -0.211 -8.492 1.00 92.50 109 LEU A CA 1
ATOM 833 C C . LEU A 1 109 ? -1.938 -1.290 -9.456 1.00 92.50 109 LEU A C 1
ATOM 835 O O . LEU A 1 109 ? -0.961 -1.062 -10.166 1.00 92.50 109 LEU A O 1
ATOM 839 N N . TRP A 1 110 ? -2.601 -2.448 -9.504 1.00 92.44 110 TRP A N 1
ATOM 840 C CA . TRP A 1 110 ? -2.270 -3.509 -10.451 1.00 92.44 110 TRP A CA 1
ATOM 841 C C . TRP A 1 110 ? -2.472 -3.064 -11.897 1.00 92.44 110 TRP A C 1
ATOM 843 O O . TRP A 1 110 ? -1.582 -3.270 -12.718 1.00 92.44 110 TRP A O 1
ATOM 853 N N . ASP A 1 111 ? -3.592 -2.409 -12.203 1.00 88.94 111 ASP A N 1
ATOM 854 C CA . ASP A 1 111 ? -3.868 -1.913 -13.553 1.00 88.94 111 ASP A CA 1
ATOM 855 C C . ASP A 1 111 ? -2.807 -0.900 -14.016 1.00 88.94 111 ASP A C 1
ATOM 857 O O . ASP A 1 111 ? -2.356 -0.952 -15.162 1.00 88.94 111 ASP A O 1
ATOM 861 N N . GLN A 1 112 ? -2.337 -0.034 -13.111 1.00 86.81 112 GLN A N 1
ATOM 862 C CA . GLN A 1 112 ? -1.255 0.919 -13.391 1.00 86.81 112 GLN A CA 1
ATOM 863 C C . GLN A 1 112 ? 0.088 0.218 -13.616 1.00 86.81 112 GLN A C 1
ATOM 865 O O . GLN A 1 112 ? 0.737 0.429 -14.639 1.00 86.81 112 GLN A O 1
ATOM 870 N N . LEU A 1 113 ? 0.487 -0.659 -12.688 1.00 91.00 113 LEU A N 1
ATOM 871 C CA . LEU A 1 113 ? 1.738 -1.413 -12.795 1.00 91.00 113 LEU A CA 1
ATOM 872 C C . LEU A 1 113 ? 1.770 -2.275 -14.056 1.00 91.00 113 LEU A C 1
ATOM 874 O O . LEU A 1 113 ? 2.813 -2.394 -14.690 1.00 91.00 113 LEU A O 1
ATOM 878 N N . LYS A 1 114 ? 0.633 -2.860 -14.436 1.00 90.25 114 LYS A N 1
ATOM 879 C CA . LYS A 1 114 ? 0.508 -3.652 -15.655 1.00 90.25 114 LYS A CA 1
ATOM 880 C C . LYS A 1 114 ? 0.799 -2.815 -16.900 1.00 90.25 114 LYS A C 1
ATOM 882 O O . LYS A 1 114 ? 1.524 -3.305 -17.759 1.00 90.25 114 LYS A O 1
ATOM 887 N N . SER A 1 115 ? 0.277 -1.588 -16.981 1.00 86.12 115 SER A N 1
ATOM 888 C CA . SER A 1 115 ? 0.574 -0.672 -18.092 1.00 86.12 115 SER A CA 1
ATOM 889 C C . SER A 1 115 ? 2.073 -0.389 -18.179 1.00 86.12 115 SER A C 1
ATOM 891 O O . SER A 1 115 ? 2.677 -0.617 -19.218 1.00 86.12 115 SER A O 1
ATOM 893 N N . GLU A 1 116 ? 2.702 -0.011 -17.063 1.00 87.19 116 GLU A N 1
ATOM 894 C CA . GLU A 1 116 ? 4.140 0.293 -17.030 1.00 87.19 116 GLU A CA 1
ATOM 895 C C . GLU A 1 116 ? 5.011 -0.921 -17.376 1.00 87.19 116 GLU A C 1
ATOM 897 O O . GLU A 1 116 ? 6.024 -0.788 -18.055 1.00 87.19 116 GLU A O 1
ATOM 902 N N . ILE A 1 117 ? 4.623 -2.123 -16.936 1.00 87.88 117 ILE A N 1
ATOM 903 C CA . ILE A 1 117 ? 5.328 -3.363 -17.289 1.00 87.88 117 ILE A CA 1
ATOM 904 C C . ILE A 1 117 ? 5.215 -3.653 -18.788 1.00 87.88 117 ILE A C 1
ATOM 906 O O . ILE A 1 117 ? 6.191 -4.095 -19.391 1.00 87.88 117 ILE A O 1
ATOM 910 N N . GLN A 1 118 ? 4.048 -3.419 -19.390 1.00 84.00 118 GLN A N 1
ATOM 911 C CA . GLN A 1 118 ? 3.854 -3.591 -20.831 1.00 84.00 118 GLN A CA 1
ATOM 912 C C . GLN A 1 118 ? 4.686 -2.587 -21.633 1.00 84.00 118 GLN A C 1
ATOM 914 O O . GLN A 1 118 ? 5.323 -2.985 -22.606 1.00 84.00 118 GLN A O 1
ATOM 919 N N . ASP A 1 119 ? 4.743 -1.333 -21.185 1.00 81.31 119 ASP A N 1
ATOM 920 C CA . ASP A 1 119 ? 5.556 -0.290 -21.813 1.00 81.31 119 ASP A CA 1
ATOM 921 C C . ASP A 1 119 ? 7.055 -0.631 -21.733 1.00 81.31 119 ASP A C 1
ATOM 923 O O . ASP A 1 119 ? 7.751 -0.606 -22.745 1.00 81.31 119 ASP A O 1
ATOM 927 N N . MET A 1 120 ? 7.546 -1.066 -20.564 1.00 80.56 120 MET A N 1
ATOM 928 C CA . MET A 1 120 ? 8.942 -1.502 -20.397 1.00 80.56 120 MET A CA 1
ATOM 929 C C . MET A 1 120 ? 9.290 -2.727 -21.252 1.00 80.56 120 MET A C 1
ATOM 931 O O . MET A 1 120 ? 10.401 -2.815 -21.773 1.00 80.56 120 MET A O 1
ATOM 935 N N . ALA A 1 121 ? 8.367 -3.685 -21.391 1.00 79.00 121 ALA A N 1
ATOM 936 C CA . ALA A 1 121 ? 8.574 -4.848 -22.250 1.00 79.00 121 ALA A CA 1
ATOM 937 C C . ALA A 1 121 ? 8.698 -4.430 -23.723 1.00 79.00 121 ALA A C 1
ATOM 939 O O . ALA A 1 121 ? 9.610 -4.881 -24.411 1.00 79.00 121 ALA A O 1
ATOM 940 N N . PHE A 1 122 ? 7.841 -3.511 -24.175 1.00 79.06 122 PHE A N 1
ATOM 941 C CA . PHE A 1 122 ? 7.903 -2.962 -25.526 1.00 79.06 122 PHE A CA 1
ATOM 942 C C . PHE A 1 122 ? 9.206 -2.191 -25.786 1.00 79.06 122 PHE A C 1
ATOM 944 O O . PHE A 1 122 ? 9.839 -2.375 -26.825 1.00 79.06 122 PHE A O 1
ATOM 951 N N . GLU A 1 123 ? 9.648 -1.355 -24.841 1.00 76.75 123 GLU A N 1
ATOM 952 C CA . GLU A 1 123 ? 10.922 -0.636 -24.950 1.00 76.75 123 GLU A CA 1
ATOM 953 C C . GLU A 1 123 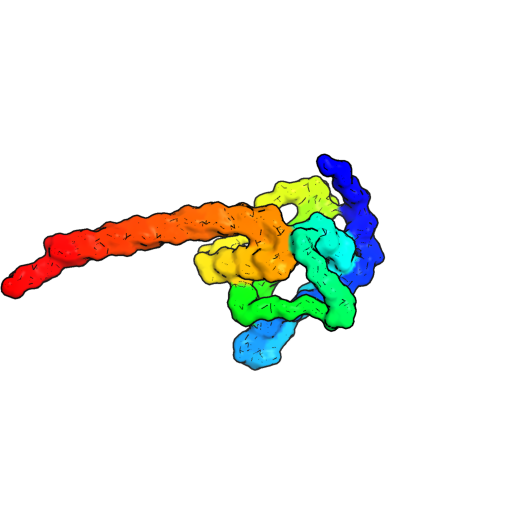? 12.124 -1.588 -25.002 1.00 76.75 123 GLU A C 1
ATOM 955 O O . GLU A 1 123 ? 13.046 -1.364 -25.788 1.00 76.75 123 GLU A O 1
ATOM 960 N N . ALA A 1 124 ? 12.109 -2.665 -24.212 1.00 80.88 124 ALA A N 1
ATOM 961 C CA . ALA A 1 124 ? 13.161 -3.678 -24.224 1.00 80.88 124 ALA A CA 1
ATOM 962 C C . ALA A 1 124 ? 13.223 -4.426 -25.567 1.00 80.88 124 ALA A C 1
ATOM 964 O O . ALA A 1 124 ? 14.305 -4.539 -26.143 1.00 80.88 124 ALA A O 1
ATOM 965 N N . GLU A 1 125 ? 12.074 -4.863 -26.095 1.00 78.50 125 GLU A N 1
ATOM 966 C CA . GLU A 1 125 ? 11.975 -5.489 -27.423 1.00 78.50 125 GLU A CA 1
ATOM 967 C C . GLU A 1 125 ? 12.470 -4.544 -28.530 1.00 78.50 125 GLU A C 1
ATOM 969 O O . GLU A 1 125 ? 13.194 -4.951 -29.442 1.00 78.50 125 GLU A O 1
ATOM 974 N N . HIS A 1 126 ? 12.127 -3.255 -28.443 1.00 79.62 126 HIS A N 1
ATOM 975 C CA . HIS A 1 126 ? 12.586 -2.250 -29.397 1.00 79.62 126 HIS A CA 1
ATOM 976 C C . HIS A 1 126 ? 14.103 -2.027 -29.323 1.00 79.62 126 HIS A C 1
ATOM 978 O O . HIS A 1 126 ? 14.767 -1.957 -30.358 1.00 79.62 126 HIS A O 1
ATOM 984 N N . LEU A 1 127 ? 14.665 -1.939 -28.113 1.00 80.19 127 LEU A N 1
ATOM 985 C CA . LEU A 1 127 ? 16.100 -1.764 -27.897 1.00 80.19 127 LEU A CA 1
ATOM 986 C C . LEU A 1 127 ? 16.902 -2.958 -28.436 1.00 80.19 127 LEU A C 1
ATOM 988 O O . LEU A 1 127 ? 17.934 -2.755 -29.071 1.00 80.19 127 LEU A O 1
ATOM 992 N N . GLU A 1 128 ? 16.420 -4.183 -28.218 1.00 80.25 128 GLU A N 1
ATOM 993 C CA . GLU A 1 128 ? 17.030 -5.406 -28.749 1.00 80.25 128 GLU A CA 1
ATOM 994 C C . GLU A 1 128 ? 17.019 -5.410 -30.284 1.00 80.25 128 GLU A C 1
ATOM 996 O O . GLU A 1 128 ? 18.057 -5.632 -30.906 1.00 80.25 128 GLU A O 1
ATOM 1001 N N . ALA A 1 129 ? 15.890 -5.061 -30.911 1.00 76.31 129 ALA A N 1
ATOM 1002 C CA . ALA A 1 129 ? 15.793 -4.965 -32.368 1.00 76.31 129 ALA A CA 1
ATOM 1003 C C . ALA A 1 129 ? 16.747 -3.911 -32.961 1.00 76.31 129 ALA A C 1
ATOM 1005 O O . ALA A 1 129 ? 17.363 -4.145 -34.003 1.00 76.31 129 ALA A O 1
ATOM 1006 N N . VAL A 1 130 ? 16.895 -2.760 -32.295 1.00 71.38 130 VAL A N 1
ATOM 1007 C CA . VAL A 1 130 ? 17.876 -1.730 -32.668 1.00 71.38 130 VAL A CA 1
ATOM 1008 C C . VAL A 1 130 ? 19.295 -2.273 -32.506 1.00 71.38 130 VAL A C 1
ATOM 1010 O O . VAL A 1 130 ? 20.092 -2.149 -33.430 1.00 71.38 130 VAL A O 1
ATOM 1013 N N . TYR A 1 131 ? 19.614 -2.915 -31.381 1.00 72.25 131 TYR A N 1
ATOM 1014 C CA . TYR A 1 131 ? 20.938 -3.490 -31.153 1.00 72.25 131 TYR A CA 1
ATOM 1015 C C . TYR A 1 131 ? 21.307 -4.511 -32.237 1.00 72.25 131 TYR A C 1
ATOM 1017 O O . TYR A 1 131 ? 22.340 -4.343 -32.875 1.00 72.25 131 TYR A O 1
ATOM 1025 N N . CYS A 1 132 ? 20.433 -5.472 -32.550 1.00 76.81 132 CYS A N 1
ATOM 1026 C CA . CYS A 1 132 ? 20.655 -6.440 -33.630 1.00 76.81 132 CYS A CA 1
ATOM 1027 C C . CYS A 1 132 ? 20.805 -5.788 -35.016 1.00 76.81 132 CYS A C 1
ATOM 1029 O O . CYS A 1 132 ? 21.530 -6.298 -35.864 1.00 76.81 132 CYS A O 1
ATOM 1031 N N . ALA A 1 133 ? 20.125 -4.667 -35.279 1.00 75.44 133 ALA A N 1
ATOM 1032 C CA . ALA A 1 133 ? 20.241 -3.954 -36.554 1.00 75.44 133 ALA A CA 1
ATOM 1033 C C . ALA A 1 133 ? 21.559 -3.169 -36.699 1.00 75.44 133 ALA A C 1
ATOM 1035 O O . ALA A 1 133 ? 21.979 -2.885 -37.823 1.00 75.44 133 ALA A O 1
ATOM 1036 N N . PHE A 1 134 ? 22.191 -2.802 -35.580 1.00 72.25 134 PHE A N 1
ATOM 1037 C CA . PHE A 1 134 ? 23.443 -2.042 -35.531 1.00 72.25 134 PHE A CA 1
ATOM 1038 C C . PHE A 1 134 ? 24.631 -2.850 -34.993 1.00 72.25 134 PHE A C 1
ATOM 1040 O O . PHE A 1 134 ? 25.714 -2.280 -34.841 1.00 72.25 134 PHE A O 1
ATOM 1047 N N . GLU A 1 135 ? 24.463 -4.149 -34.723 1.00 66.19 135 GLU A N 1
ATOM 1048 C CA . GLU A 1 135 ? 25.578 -5.040 -34.418 1.00 66.19 135 GLU A CA 1
ATOM 1049 C C . GLU A 1 135 ? 26.568 -4.979 -35.593 1.00 66.19 135 GLU A C 1
ATOM 1051 O O . GLU A 1 135 ? 26.182 -5.227 -36.742 1.00 66.19 135 GLU A O 1
ATOM 1056 N N . PRO A 1 136 ? 27.832 -4.578 -35.358 1.00 57.84 136 PRO A N 1
ATOM 1057 C CA . PRO A 1 136 ? 28.828 -4.603 -36.410 1.00 57.84 136 PRO A CA 1
ATOM 1058 C C . PRO A 1 136 ? 28.993 -6.056 -36.856 1.00 57.84 136 PRO A C 1
ATOM 1060 O O . PRO A 1 136 ? 29.376 -6.912 -36.064 1.00 57.84 136 PRO A O 1
ATOM 1063 N N . ASN A 1 137 ? 28.676 -6.320 -38.125 1.00 55.28 137 ASN A N 1
ATOM 1064 C CA . ASN A 1 137 ? 29.066 -7.561 -38.780 1.00 55.28 137 ASN A CA 1
ATOM 1065 C C . ASN A 1 137 ? 30.600 -7.621 -38.753 1.00 55.28 137 ASN A C 1
ATOM 1067 O O . ASN A 1 137 ? 31.242 -6.864 -39.487 1.00 55.28 137 ASN A O 1
ATOM 1071 N N . ASP A 1 138 ? 31.164 -8.471 -37.897 1.00 53.50 138 ASP A N 1
ATOM 1072 C CA . ASP A 1 138 ? 32.513 -9.008 -38.109 1.00 53.50 138 ASP A CA 1
ATOM 1073 C C . ASP A 1 138 ? 32.558 -9.822 -39.417 1.00 53.50 138 ASP A C 1
ATOM 1075 O O . ASP A 1 138 ? 31.596 -10.581 -39.695 1.00 53.50 138 ASP A O 1
#

Secondary structure (DSSP, 8-state):
-----HHHHTSSPEEEEEEE-TTS-EEEEEEEHHHHHHHBSS---GGGSSEEPPTT--HHHHHHHHHHHHHHHHHSS-PPPPPPSSHHHHHHHHHHHHHHTBHHHHHHHHHHHHHHHHHHHHHHHHHHHHHHHHS---